Protein AF-A0A9X9A5R4-F1 (afdb_monomer_lite)

InterPro domains:
  IPR011004 Trimeric LpxA-like superfamily [SSF51161] (13-78)

Radius of gyration: 11.28 Å; chains: 1; bounding box: 31×24×23 Å

pLDDT: mean 97.59, std 3.84, range [71.25, 98.94]

Structure (mmCIF, N/CA/C/O backbone):
data_AF-A0A9X9A5R4-F1
#
_entry.id   AF-A0A9X9A5R4-F1
#
loop_
_atom_site.group_PDB
_atom_site.id
_atom_site.type_symbol
_atom_site.label_atom_id
_atom_site.label_alt_id
_atom_site.label_comp_id
_atom_site.label_asym_id
_atom_site.label_entity_id
_atom_site.label_seq_id
_atom_site.pdbx_PDB_ins_code
_atom_site.Cartn_x
_atom_site.Cartn_y
_atom_site.Cartn_z
_atom_site.occupancy
_atom_site.B_iso_or_equiv
_atom_site.auth_seq_id
_atom_site.auth_comp_id
_atom_site.auth_asym_id
_atom_site.auth_atom_id
_atom_site.pdbx_PDB_model_num
ATOM 1 N N . MET A 1 1 ? -20.250 11.142 3.187 1.00 71.25 1 MET A N 1
ATOM 2 C CA . MET A 1 1 ? -19.922 9.701 3.078 1.00 71.25 1 MET A CA 1
ATOM 3 C C . MET A 1 1 ? -18.561 9.576 2.416 1.00 71.25 1 MET A C 1
ATOM 5 O O . MET A 1 1 ? -18.290 10.364 1.521 1.00 71.25 1 MET A O 1
ATOM 9 N N . ASN A 1 2 ? -17.704 8.665 2.876 1.00 85.62 2 ASN A N 1
ATOM 10 C CA . ASN A 1 2 ? -16.413 8.379 2.241 1.00 85.62 2 ASN A CA 1
ATOM 11 C C . ASN A 1 2 ? -16.440 6.976 1.605 1.00 85.62 2 ASN A C 1
ATOM 13 O O . ASN A 1 2 ? -17.349 6.196 1.887 1.00 85.62 2 ASN A O 1
ATOM 17 N N . SER A 1 3 ? -15.467 6.683 0.740 1.00 95.12 3 SER A N 1
ATOM 18 C CA . SER A 1 3 ? -15.348 5.395 0.041 1.00 95.12 3 SER A CA 1
ATOM 19 C C . SER A 1 3 ? -14.356 4.446 0.720 1.00 95.12 3 SER A C 1
ATOM 21 O O . SER A 1 3 ? -13.894 3.525 0.063 1.00 95.12 3 SER A O 1
ATOM 23 N N . PHE A 1 4 ? -13.956 4.662 1.977 1.00 98.31 4 PHE A N 1
ATOM 24 C CA . PHE A 1 4 ? -12.877 3.880 2.592 1.00 98.31 4 PHE A CA 1
ATOM 25 C C . PHE A 1 4 ? -13.389 2.582 3.221 1.00 98.31 4 PHE A C 1
ATOM 27 O O . PHE A 1 4 ? -14.509 2.527 3.734 1.00 98.31 4 PHE A O 1
ATOM 34 N N . TYR A 1 5 ? -12.562 1.537 3.200 1.00 97.94 5 TYR A N 1
ATOM 35 C CA . TYR A 1 5 ? -12.799 0.342 4.006 1.00 97.94 5 TYR A CA 1
ATOM 36 C C . TYR A 1 5 ? -12.835 0.684 5.500 1.00 97.94 5 TYR A C 1
ATOM 38 O O . TYR A 1 5 ? -12.068 1.513 5.993 1.00 97.94 5 TYR A O 1
ATOM 46 N N . SER A 1 6 ? -13.719 0.010 6.230 1.00 96.69 6 SER A N 1
ATOM 47 C CA . SER A 1 6 ? -13.636 -0.078 7.687 1.00 96.69 6 SER A CA 1
ATOM 48 C C . SER A 1 6 ? -12.390 -0.864 8.107 1.00 96.69 6 SER A C 1
ATOM 50 O O . SER A 1 6 ? -11.829 -1.634 7.327 1.00 96.69 6 SER A O 1
ATOM 52 N N . 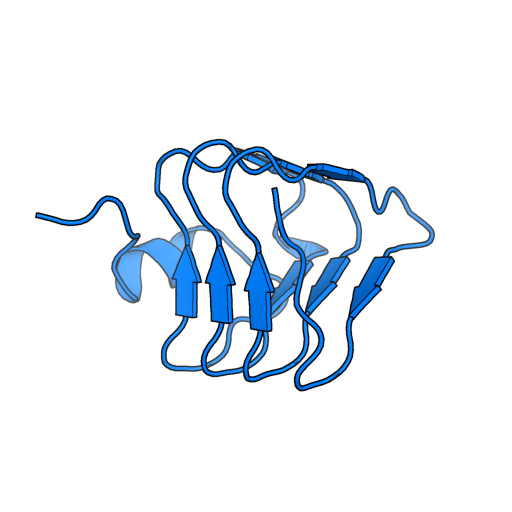GLN A 1 7 ? -11.968 -0.713 9.363 1.00 92.06 7 GLN A N 1
ATOM 53 C CA . GLN A 1 7 ? -10.835 -1.475 9.905 1.00 92.06 7 GLN A CA 1
ATOM 54 C C . GLN A 1 7 ? -11.066 -2.991 9.837 1.00 92.06 7 GLN A C 1
ATOM 56 O O . GLN A 1 7 ? -10.137 -3.757 9.590 1.00 92.06 7 GLN A O 1
ATOM 61 N N . GLU A 1 8 ? -12.318 -3.416 9.986 1.00 95.00 8 GLU A N 1
ATOM 62 C CA . GLU A 1 8 ? -12.692 -4.824 9.931 1.00 95.00 8 GLU A CA 1
ATOM 63 C C . GLU A 1 8 ? -12.625 -5.357 8.501 1.00 95.00 8 GLU A C 1
ATOM 65 O O . GLU A 1 8 ? -12.087 -6.440 8.295 1.00 95.00 8 GLU A O 1
ATOM 70 N N . GLU A 1 9 ? -13.064 -4.577 7.509 1.00 97.19 9 GLU A N 1
ATOM 71 C CA . GLU A 1 9 ? -12.887 -4.926 6.096 1.00 97.19 9 GLU A CA 1
ATOM 72 C C . GLU A 1 9 ? -11.399 -4.956 5.702 1.00 97.19 9 GLU A C 1
ATOM 74 O O . GLU A 1 9 ? -10.981 -5.890 5.024 1.00 97.19 9 GLU A O 1
ATOM 79 N N . LEU A 1 10 ? -10.574 -4.005 6.172 1.00 95.88 10 LEU A N 1
ATOM 80 C CA . LEU A 1 10 ? -9.126 -3.988 5.901 1.00 95.88 10 LEU A CA 1
ATOM 81 C C . LEU A 1 10 ? -8.429 -5.272 6.367 1.00 95.88 10 LEU A C 1
ATOM 83 O O . LEU A 1 10 ? -7.577 -5.800 5.654 1.00 95.88 10 LEU A O 1
ATOM 87 N N . LYS A 1 11 ? -8.812 -5.804 7.535 1.00 93.62 11 LYS A N 1
ATOM 88 C CA . LYS A 1 11 ? -8.277 -7.077 8.048 1.00 93.62 11 LYS A CA 1
ATOM 89 C C . LYS A 1 11 ? -8.634 -8.269 7.159 1.00 93.62 11 LYS A C 1
ATOM 91 O O . LYS A 1 11 ? -7.859 -9.216 7.098 1.00 93.62 11 LYS A O 1
ATOM 96 N N . GLN A 1 12 ? -9.773 -8.224 6.464 1.00 97.31 12 GLN A N 1
ATOM 97 C CA . GLN A 1 12 ? -10.201 -9.294 5.555 1.00 97.31 12 GLN A CA 1
ATOM 98 C C . GLN A 1 12 ? -9.512 -9.239 4.183 1.00 97.31 12 GLN A C 1
ATOM 100 O O . GLN A 1 12 ? -9.536 -10.233 3.465 1.00 97.31 12 GLN A O 1
ATOM 105 N N . ILE A 1 13 ? -8.877 -8.118 3.809 1.00 97.19 13 ILE A N 1
ATOM 106 C CA . ILE A 1 13 ? -8.156 -7.997 2.526 1.00 97.19 13 ILE A CA 1
ATOM 107 C C . ILE A 1 13 ? -6.930 -8.922 2.484 1.00 97.19 13 ILE A C 1
ATOM 109 O O . ILE A 1 13 ? -6.550 -9.384 1.411 1.00 97.19 13 ILE A O 1
ATOM 113 N N . GLY A 1 14 ? -6.319 -9.216 3.636 1.00 97.62 14 GLY A N 1
ATOM 114 C CA . GLY A 1 14 ? -5.147 -10.092 3.708 1.00 97.62 14 GLY A CA 1
ATOM 115 C C . GLY A 1 14 ? -3.839 -9.395 3.333 1.00 97.62 14 GLY A C 1
ATOM 116 O O . GLY A 1 14 ? -2.987 -10.003 2.687 1.00 97.62 14 GLY A O 1
ATOM 117 N N . PHE A 1 15 ? -3.684 -8.119 3.712 1.00 98.44 15 PHE A N 1
ATOM 118 C CA . PHE A 1 15 ? -2.390 -7.433 3.647 1.00 98.44 15 PHE A CA 1
ATOM 119 C C . PHE A 1 15 ? -1.318 -8.210 4.419 1.00 98.44 15 PHE A C 1
ATOM 121 O O . PHE A 1 15 ? -1.617 -8.791 5.463 1.00 98.44 15 PHE A O 1
ATOM 128 N N . LEU A 1 16 ? -0.065 -8.163 3.953 1.00 98.50 16 LEU A N 1
ATOM 129 C CA . LEU A 1 16 ? 1.070 -8.704 4.711 1.00 98.50 16 LEU A CA 1
ATOM 130 C C . LEU A 1 16 ? 1.156 -8.055 6.099 1.00 98.50 16 LEU A C 1
ATOM 132 O O . LEU A 1 16 ? 1.376 -8.728 7.102 1.00 98.50 16 LEU A O 1
ATOM 136 N N . SER A 1 17 ? 0.964 -6.736 6.143 1.00 98.44 17 SER A N 1
ATOM 137 C CA . SER A 1 17 ? 0.823 -5.951 7.366 1.00 98.44 17 SER A CA 1
ATOM 138 C C . SER A 1 17 ? 0.037 -4.674 7.074 1.00 98.44 17 SER A C 1
ATOM 140 O O . SER A 1 17 ? 0.218 -4.056 6.024 1.00 98.44 17 SER A O 1
ATOM 142 N N . VAL A 1 18 ? -0.826 -4.261 8.001 1.00 98.25 18 VAL A N 1
ATOM 143 C CA . VAL A 1 18 ? -1.565 -2.996 7.926 1.00 98.25 18 VAL A CA 1
ATOM 144 C C . VAL A 1 18 ? -1.544 -2.307 9.288 1.00 98.25 18 VAL A C 1
ATOM 146 O O . VAL A 1 18 ? -1.888 -2.904 10.310 1.00 98.25 18 VAL A O 1
ATOM 149 N N . GLY A 1 19 ? -1.088 -1.056 9.307 1.00 98.06 19 GLY A N 1
ATOM 150 C CA . GLY A 1 19 ? -0.986 -0.248 10.515 1.00 98.06 19 GLY A CA 1
ATOM 151 C C . GLY A 1 19 ? -2.321 0.324 10.995 1.00 98.06 19 GLY A C 1
ATOM 152 O O . GLY A 1 19 ? -3.413 -0.072 10.586 1.00 98.06 19 GLY A O 1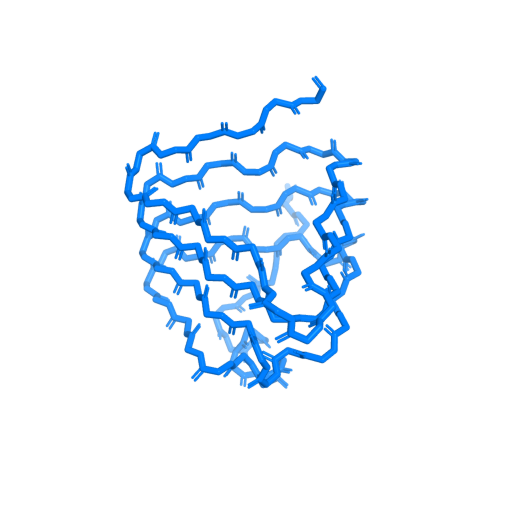
ATOM 153 N N . LYS A 1 20 ? -2.231 1.303 11.897 1.00 97.88 20 LYS A N 1
ATOM 154 C CA . LYS A 1 20 ? -3.381 2.034 12.445 1.00 97.88 20 LYS A CA 1
ATOM 155 C C . LYS A 1 20 ? -3.710 3.254 11.593 1.00 97.88 20 LYS A C 1
ATOM 157 O O . LYS A 1 20 ? -2.824 3.876 11.012 1.00 97.88 20 LYS A O 1
ATOM 162 N N . ASN A 1 21 ? -4.981 3.659 11.603 1.00 98.06 21 ASN A N 1
ATOM 163 C CA . ASN A 1 21 ? -5.471 4.834 10.871 1.00 98.06 21 ASN A CA 1
ATOM 164 C C . ASN A 1 21 ? -5.158 4.771 9.367 1.00 98.06 21 ASN A C 1
ATOM 166 O O . ASN A 1 21 ? -4.751 5.763 8.767 1.00 98.06 21 ASN A O 1
ATOM 170 N N . VAL A 1 22 ? -5.330 3.588 8.779 1.00 98.62 22 VAL A N 1
ATOM 171 C CA . VAL A 1 22 ? -5.201 3.366 7.338 1.00 98.62 22 VAL A CA 1
ATOM 172 C C . VAL A 1 22 ? -6.565 3.546 6.674 1.00 98.62 22 VAL A C 1
ATOM 174 O O . VA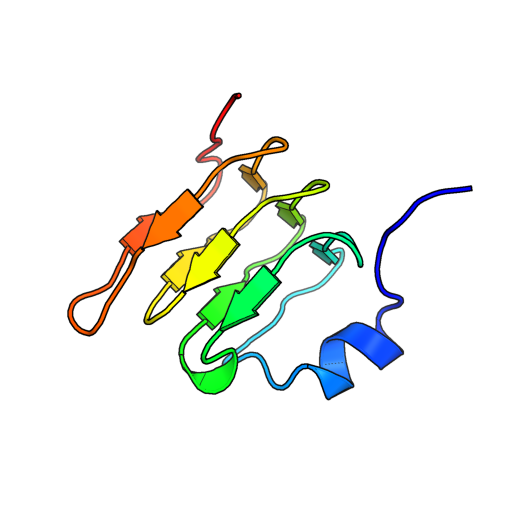L A 1 22 ? -7.567 3.004 7.143 1.00 98.62 22 VAL A O 1
ATOM 177 N N . LEU A 1 23 ? -6.596 4.318 5.590 1.00 98.62 23 LEU A N 1
ATOM 178 C CA . LEU A 1 23 ? -7.778 4.609 4.784 1.00 98.62 23 LEU A CA 1
ATOM 179 C C . LEU A 1 23 ? -7.513 4.183 3.338 1.00 98.62 23 LEU A C 1
ATOM 181 O O . LEU A 1 23 ? -6.874 4.911 2.585 1.00 98.62 23 LEU A O 1
ATOM 185 N N . VAL A 1 24 ? -8.007 3.010 2.943 1.00 98.69 24 VAL A N 1
ATOM 186 C CA . VAL A 1 24 ? -7.920 2.526 1.555 1.00 98.69 24 VAL A CA 1
ATOM 187 C C . VAL A 1 24 ? -9.289 2.623 0.909 1.00 98.69 24 VAL A C 1
ATOM 189 O O . VAL A 1 24 ? -10.275 2.153 1.482 1.00 98.69 24 VAL A O 1
ATOM 192 N N . SER A 1 25 ? -9.370 3.253 -0.262 1.00 98.62 25 SER A N 1
ATOM 193 C CA . SER A 1 25 ? -10.620 3.330 -1.009 1.00 98.62 25 SER A CA 1
ATOM 194 C C . SER A 1 25 ? -11.091 1.943 -1.452 1.00 98.62 25 SER A C 1
ATOM 196 O O . SER A 1 25 ? -10.328 1.154 -2.003 1.00 98.62 25 SER A O 1
ATOM 198 N N . LYS A 1 26 ? -12.392 1.685 -1.312 1.00 98.50 26 LYS A N 1
ATOM 199 C CA . LYS A 1 26 ? -13.110 0.533 -1.876 1.00 98.50 26 LYS A CA 1
ATOM 200 C C . LYS A 1 26 ? -13.068 0.500 -3.405 1.00 98.50 26 LYS A C 1
ATOM 202 O O . LYS A 1 26 ? -13.376 -0.526 -3.996 1.00 98.50 26 LYS A O 1
ATOM 207 N N . LYS A 1 27 ? -12.707 1.618 -4.045 1.00 98.38 27 LYS A N 1
ATOM 208 C CA . LYS A 1 27 ? -12.521 1.722 -5.498 1.00 98.38 27 LYS A CA 1
ATOM 209 C C . LYS A 1 27 ? -11.066 1.537 -5.935 1.00 98.38 27 LYS A C 1
ATOM 211 O O . LYS A 1 27 ? -10.793 1.633 -7.129 1.00 98.38 27 LYS A O 1
ATOM 216 N N . ALA A 1 28 ? -10.133 1.336 -5.005 1.00 98.69 28 ALA A N 1
ATOM 217 C CA . ALA A 1 28 ? -8.771 0.947 -5.344 1.00 98.69 28 ALA A CA 1
ATOM 218 C C . ALA A 1 28 ? -8.730 -0.548 -5.691 1.00 98.69 28 ALA A C 1
ATOM 220 O O . ALA A 1 28 ? -9.436 -1.360 -5.091 1.00 98.69 28 ALA A O 1
ATOM 221 N N . SER A 1 29 ? -7.886 -0.913 -6.652 1.00 98.75 29 SER A N 1
ATOM 222 C CA . SER A 1 29 ? -7.623 -2.309 -7.001 1.00 98.75 29 SER A CA 1
ATOM 223 C C . SER A 1 29 ? -6.367 -2.785 -6.281 1.00 98.75 29 SER A C 1
ATOM 225 O O . SER A 1 29 ? -5.290 -2.223 -6.483 1.00 98.75 29 SER A O 1
ATOM 227 N N . ILE A 1 30 ? -6.504 -3.820 -5.454 1.00 98.75 30 ILE A N 1
ATOM 228 C CA . ILE A 1 30 ? -5.406 -4.416 -4.688 1.00 98.75 30 ILE A CA 1
ATOM 229 C C . ILE A 1 30 ? -5.190 -5.849 -5.183 1.00 98.75 30 ILE A C 1
ATOM 231 O O . ILE A 1 30 ? -6.079 -6.690 -5.053 1.00 98.75 30 ILE A O 1
ATOM 235 N N . TYR A 1 31 ? -4.010 -6.133 -5.734 1.00 98.69 31 TYR A N 1
ATOM 236 C CA . TYR A 1 31 ? -3.624 -7.455 -6.231 1.00 98.69 31 TYR A CA 1
ATOM 237 C C . TYR A 1 31 ? -2.424 -7.994 -5.449 1.00 98.69 31 TYR A C 1
ATOM 239 O O . TYR A 1 31 ? -1.443 -7.282 -5.245 1.00 98.69 31 TYR A O 1
ATOM 247 N N . ASN A 1 32 ? -2.489 -9.269 -5.053 1.00 98.31 32 ASN A N 1
ATOM 248 C CA . ASN A 1 32 ? -1.514 -9.915 -4.163 1.00 98.31 32 ASN A CA 1
ATOM 249 C C . ASN A 1 32 ? -1.313 -9.158 -2.825 1.00 98.31 32 ASN A C 1
ATOM 251 O O . ASN A 1 32 ? -0.186 -8.793 -2.484 1.00 98.31 32 ASN A O 1
ATOM 255 N N . PRO A 1 33 ? -2.389 -8.911 -2.048 1.00 98.44 33 PRO A N 1
ATOM 256 C CA . PRO A 1 33 ? -2.308 -8.149 -0.798 1.00 98.44 33 PRO A CA 1
ATOM 257 C C . PRO A 1 33 ? -1.333 -8.764 0.217 1.00 98.44 33 PRO A C 1
ATOM 259 O O . PRO A 1 33 ? -0.673 -8.029 0.946 1.00 98.44 33 PRO A O 1
ATOM 262 N N . SER A 1 34 ? -1.134 -10.085 0.193 1.00 98.56 34 SER A N 1
ATOM 263 C CA . SER A 1 34 ? -0.155 -10.795 1.027 1.00 98.56 34 SER A CA 1
ATOM 264 C C . SER A 1 34 ? 1.308 -10.411 0.772 1.00 98.56 34 SER A C 1
ATOM 266 O O . SER A 1 34 ? 2.178 -10.828 1.530 1.00 98.56 34 SER A O 1
ATOM 268 N N . ALA A 1 35 ? 1.599 -9.635 -0.277 1.00 98.56 35 ALA A N 1
ATOM 269 C CA . ALA A 1 35 ? 2.915 -9.056 -0.553 1.00 98.56 35 ALA A CA 1
ATOM 270 C C . ALA A 1 35 ? 2.972 -7.534 -0.304 1.00 98.56 35 ALA A C 1
ATOM 272 O O . ALA A 1 35 ? 3.981 -6.899 -0.617 1.00 98.56 35 ALA A O 1
ATOM 273 N N . ILE A 1 36 ? 1.900 -6.946 0.238 1.00 98.88 36 ILE A N 1
ATOM 274 C CA . ILE A 1 36 ? 1.764 -5.506 0.450 1.00 98.88 36 ILE A CA 1
ATOM 275 C C . ILE A 1 36 ? 1.746 -5.193 1.949 1.00 98.88 36 ILE A C 1
ATOM 277 O O . ILE A 1 36 ? 0.916 -5.720 2.693 1.00 98.88 36 ILE A O 1
ATOM 281 N N . SER A 1 37 ? 2.632 -4.292 2.370 1.00 98.88 37 SER A N 1
ATOM 282 C CA . SER A 1 37 ? 2.719 -3.774 3.738 1.00 98.88 37 SER A CA 1
ATOM 283 C C . SER A 1 37 ? 2.401 -2.283 3.772 1.00 98.88 37 SER A C 1
ATOM 285 O O . SER A 1 37 ? 2.945 -1.514 2.980 1.00 98.88 37 SER A O 1
ATOM 287 N N . VAL A 1 38 ? 1.553 -1.866 4.713 1.00 98.81 38 VAL A N 1
ATOM 288 C CA . VAL A 1 38 ? 1.146 -0.466 4.897 1.00 98.81 38 VAL A CA 1
ATOM 289 C C . VAL A 1 38 ? 1.378 -0.035 6.344 1.00 98.81 38 VAL A C 1
ATOM 291 O O . VAL A 1 38 ? 0.887 -0.680 7.270 1.00 98.81 38 VAL A O 1
ATOM 294 N N . GLY A 1 39 ? 2.108 1.066 6.534 1.00 98.81 39 GLY A N 1
ATOM 295 C CA . GLY A 1 39 ? 2.386 1.677 7.831 1.00 98.81 39 GLY A CA 1
ATOM 296 C C . GLY A 1 39 ? 1.175 2.363 8.471 1.00 98.81 39 GLY A C 1
ATOM 297 O O . GLY A 1 39 ? 0.017 2.050 8.193 1.00 98.81 39 GLY A O 1
ATOM 298 N N . ASN A 1 40 ? 1.438 3.303 9.379 1.00 98.75 40 ASN A N 1
ATOM 299 C CA . ASN A 1 40 ? 0.389 4.028 10.098 1.00 98.75 40 ASN A CA 1
ATOM 300 C C . ASN A 1 40 ? 0.026 5.334 9.385 1.00 98.75 40 ASN A C 1
ATOM 302 O O . ASN A 1 40 ? 0.879 5.970 8.774 1.00 98.75 40 ASN A O 1
ATOM 306 N N . HIS A 1 41 ? -1.213 5.800 9.545 1.00 98.81 41 HIS A N 1
ATOM 307 C CA . HIS A 1 41 ? -1.651 7.092 8.999 1.00 98.81 41 HIS A CA 1
ATOM 308 C C . HIS A 1 41 ? -1.459 7.192 7.475 1.00 98.81 41 HIS A C 1
ATOM 310 O O . HIS A 1 41 ? -0.919 8.177 6.973 1.00 98.81 41 HIS A O 1
ATOM 316 N N . VAL A 1 42 ? -1.884 6.156 6.747 1.00 98.88 42 VAL A N 1
ATOM 317 C CA . VAL A 1 42 ? -1.785 6.088 5.283 1.00 98.88 42 VAL A CA 1
ATOM 318 C C . VAL A 1 42 ? -3.156 6.257 4.646 1.00 98.88 42 VAL A C 1
ATOM 320 O O . VAL A 1 42 ? -4.140 5.675 5.109 1.00 98.88 42 VAL A O 1
ATOM 323 N N . ARG A 1 43 ? -3.221 7.015 3.551 1.00 98.75 43 ARG A N 1
ATOM 324 C CA . ARG A 1 43 ? -4.428 7.161 2.732 1.00 98.75 43 ARG A CA 1
ATOM 325 C C . ARG A 1 43 ? -4.153 6.772 1.282 1.00 98.75 43 ARG A C 1
ATOM 327 O O . ARG A 1 43 ? -3.229 7.304 0.678 1.00 98.75 43 ARG A O 1
ATOM 334 N N . ILE A 1 44 ? -4.985 5.895 0.724 1.00 98.81 44 ILE A N 1
ATOM 335 C CA . ILE A 1 44 ? -4.954 5.464 -0.679 1.00 98.81 44 ILE A CA 1
ATOM 336 C C . ILE A 1 44 ? -6.322 5.756 -1.299 1.00 98.81 44 ILE A C 1
ATOM 338 O O . ILE A 1 44 ? -7.340 5.223 -0.847 1.00 98.81 44 ILE A O 1
ATOM 342 N N . ASP A 1 45 ? -6.346 6.624 -2.307 1.00 98.62 45 ASP A N 1
ATOM 343 C CA . ASP A 1 45 ? -7.578 7.158 -2.893 1.00 98.62 45 ASP A CA 1
ATOM 344 C C . ASP A 1 45 ? -8.216 6.269 -3.976 1.00 98.62 45 ASP A C 1
ATOM 346 O O . ASP A 1 45 ? -7.755 5.171 -4.296 1.00 98.62 45 ASP A O 1
ATOM 350 N N . ASP A 1 46 ? -9.357 6.736 -4.490 1.00 98.56 46 ASP A N 1
ATOM 351 C CA . ASP A 1 46 ? -10.137 6.067 -5.528 1.00 98.56 46 ASP A CA 1
ATOM 352 C C . ASP A 1 46 ? -9.278 5.759 -6.768 1.00 98.56 46 ASP A C 1
ATOM 354 O O . ASP A 1 46 ? -8.450 6.561 -7.200 1.00 98.56 46 ASP A O 1
ATOM 358 N N . PHE A 1 47 ? -9.530 4.596 -7.374 1.00 98.50 47 PHE A N 1
ATOM 359 C CA . PHE A 1 47 ? -8.937 4.169 -8.645 1.00 98.50 47 PHE A CA 1
ATOM 360 C C . PHE A 1 47 ? -7.416 3.975 -8.641 1.00 98.50 47 PHE A C 1
ATOM 362 O O . PHE A 1 47 ? -6.828 3.776 -9.702 1.00 98.50 47 PHE A O 1
ATOM 369 N N . CYS A 1 48 ? -6.774 3.976 -7.472 1.00 98.81 48 CYS A N 1
ATOM 370 C CA . CYS A 1 48 ? -5.398 3.511 -7.360 1.00 98.81 48 CYS A CA 1
ATOM 371 C C . CYS A 1 48 ? -5.291 2.019 -7.701 1.00 98.81 48 CYS A C 1
ATOM 373 O O . CYS A 1 48 ? -6.207 1.237 -7.427 1.00 98.81 48 CYS A O 1
ATOM 375 N N . ILE A 1 49 ? -4.146 1.615 -8.247 1.00 98.88 49 ILE A N 1
ATOM 376 C CA . ILE A 1 49 ? -3.805 0.210 -8.488 1.00 98.88 49 ILE A CA 1
ATOM 377 C C . ILE A 1 49 ? -2.544 -0.113 -7.698 1.00 98.88 49 ILE A C 1
ATOM 379 O O . ILE A 1 49 ? -1.507 0.510 -7.902 1.00 98.88 49 ILE A O 1
ATOM 383 N N . LEU A 1 50 ? -2.623 -1.095 -6.807 1.00 98.81 50 LEU A N 1
ATOM 384 C CA . LEU A 1 50 ? -1.467 -1.649 -6.114 1.00 98.81 50 LEU A CA 1
ATOM 385 C C . LEU A 1 50 ? -1.354 -3.121 -6.502 1.00 98.81 50 LEU A C 1
ATOM 387 O O . LEU A 1 50 ? -2.268 -3.903 -6.239 1.0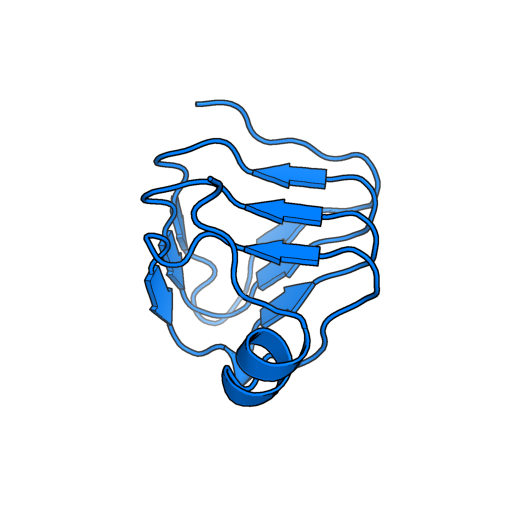0 98.81 50 LEU A O 1
ATOM 391 N N . SER A 1 51 ? -0.254 -3.490 -7.158 1.00 98.81 51 SER A N 1
ATOM 392 C CA . SER A 1 51 ? -0.042 -4.851 -7.652 1.00 98.81 51 SER A CA 1
ATOM 393 C C . SER A 1 51 ? 1.386 -5.333 -7.413 1.00 98.81 51 SER A C 1
ATOM 395 O O . SER A 1 51 ? 2.353 -4.699 -7.843 1.00 98.81 51 SER A O 1
ATOM 397 N N . GLY A 1 52 ? 1.510 -6.488 -6.757 1.00 98.62 52 GLY A N 1
ATOM 398 C CA . GLY A 1 52 ? 2.792 -7.113 -6.431 1.00 98.62 52 GLY A CA 1
ATOM 399 C C . GLY A 1 52 ? 3.366 -6.640 -5.096 1.00 98.62 52 GLY A C 1
ATOM 400 O O . GLY A 1 52 ? 2.633 -6.212 -4.208 1.00 98.62 52 GLY A O 1
ATOM 401 N N . LYS A 1 53 ? 4.687 -6.755 -4.938 1.00 98.88 53 LYS A N 1
ATOM 402 C CA . LYS A 1 53 ? 5.380 -6.440 -3.686 1.00 98.88 53 LYS A CA 1
ATOM 403 C C . LYS A 1 53 ? 5.469 -4.929 -3.464 1.00 98.88 53 LYS A C 1
ATOM 405 O O . LYS A 1 53 ? 6.133 -4.230 -4.226 1.00 98.88 53 LYS A O 1
ATOM 410 N N . ILE A 1 54 ? 4.810 -4.410 -2.432 1.00 98.94 54 ILE A N 1
ATOM 411 C CA . ILE A 1 54 ? 4.784 -2.966 -2.146 1.00 98.94 54 ILE A CA 1
ATOM 412 C C . ILE A 1 54 ? 4.922 -2.742 -0.642 1.00 98.94 54 ILE A C 1
ATOM 414 O O . ILE A 1 54 ? 4.173 -3.316 0.144 1.00 98.94 54 ILE A O 1
ATOM 418 N N . THR A 1 55 ? 5.834 -1.861 -0.247 1.00 98.94 55 THR A N 1
ATOM 419 C CA . THR A 1 55 ? 5.983 -1.420 1.144 1.00 98.94 55 THR A CA 1
ATOM 420 C C . THR A 1 55 ? 5.739 0.080 1.220 1.00 98.94 55 THR A C 1
ATOM 422 O O . THR A 1 55 ? 6.439 0.855 0.573 1.00 98.94 55 THR A O 1
ATOM 425 N N . ILE A 1 56 ? 4.751 0.493 2.011 1.00 98.88 56 ILE A N 1
ATOM 426 C CA . ILE A 1 56 ? 4.443 1.901 2.280 1.00 98.88 56 ILE A CA 1
ATOM 427 C C . ILE A 1 56 ? 4.700 2.177 3.760 1.00 98.88 56 ILE A C 1
ATOM 429 O O . ILE A 1 56 ? 4.136 1.497 4.620 1.00 98.88 56 ILE A O 1
ATOM 433 N N . GLY A 1 57 ? 5.530 3.178 4.047 1.00 98.88 57 GLY A N 1
ATOM 434 C CA . GLY A 1 57 ? 5.778 3.707 5.386 1.00 98.88 57 GLY A CA 1
ATOM 435 C C . GLY A 1 57 ? 4.568 4.427 5.990 1.00 98.88 57 GLY A C 1
ATOM 436 O O . GLY A 1 57 ? 3.417 4.206 5.613 1.00 98.88 57 GLY A O 1
ATOM 437 N N . SER A 1 58 ? 4.824 5.271 6.984 1.00 98.94 58 SER A N 1
ATOM 438 C CA . SER A 1 58 ? 3.803 6.023 7.715 1.00 98.94 58 SER A CA 1
ATOM 439 C C . SER A 1 58 ? 3.672 7.465 7.223 1.00 98.94 58 SER A C 1
ATOM 441 O O . SER A 1 58 ? 4.616 8.045 6.690 1.00 98.94 58 SER A O 1
ATOM 443 N N . TYR A 1 59 ? 2.508 8.075 7.467 1.00 98.81 59 TYR A N 1
ATOM 444 C CA . TYR A 1 59 ? 2.205 9.464 7.082 1.00 98.81 59 TYR A CA 1
ATOM 445 C C . TYR A 1 59 ? 2.307 9.720 5.570 1.00 98.81 59 TYR A C 1
ATOM 447 O O . TYR A 1 59 ? 2.852 10.733 5.128 1.00 98.81 59 TYR A O 1
ATOM 455 N N . SER A 1 60 ? 1.754 8.796 4.786 1.00 98.81 60 SER A N 1
ATOM 456 C CA . SER A 1 60 ? 1.785 8.830 3.323 1.00 98.81 60 SER A CA 1
ATOM 457 C C . SER A 1 60 ? 0.387 8.949 2.724 1.00 98.81 60 SER A C 1
ATOM 459 O O . SER A 1 60 ? -0.558 8.273 3.140 1.00 98.81 60 SER A O 1
ATOM 461 N N . HIS A 1 61 ? 0.261 9.771 1.689 1.00 98.81 61 HIS A N 1
ATOM 462 C CA . HIS A 1 61 ? -0.915 9.860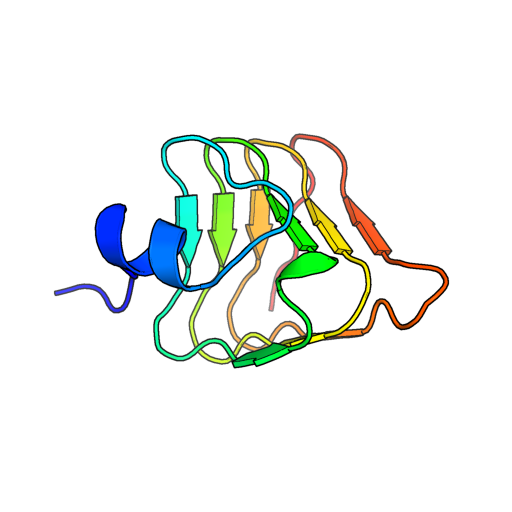 0.833 1.00 98.81 61 HIS A CA 1
ATOM 463 C C . HIS A 1 61 ? -0.567 9.423 -0.591 1.00 98.81 61 HIS A C 1
ATOM 465 O O . HIS A 1 61 ? 0.377 9.927 -1.204 1.00 98.81 61 HIS A O 1
ATOM 471 N N . ILE A 1 62 ? -1.348 8.468 -1.097 1.00 98.81 62 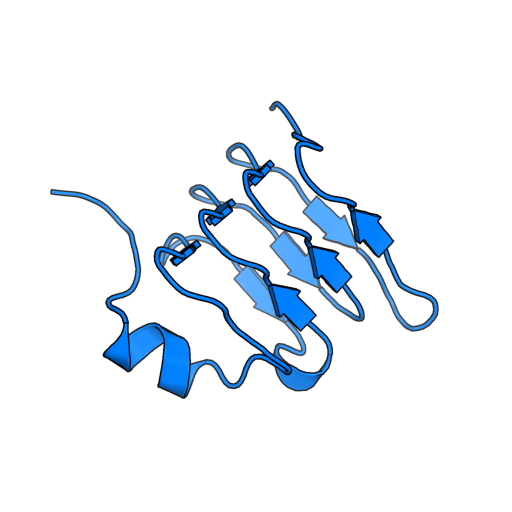ILE A N 1
ATOM 472 C CA . ILE A 1 62 ? -1.329 7.985 -2.476 1.00 98.81 62 ILE A CA 1
ATOM 473 C C . ILE A 1 62 ? -2.591 8.513 -3.159 1.00 98.81 62 ILE A C 1
ATOM 475 O O . ILE A 1 62 ? -3.702 8.040 -2.888 1.00 98.81 62 ILE A O 1
ATOM 479 N N . SER A 1 63 ? -2.413 9.530 -4.000 1.00 98.62 63 SER A N 1
ATOM 480 C CA . SER A 1 63 ? -3.512 10.227 -4.673 1.00 98.62 63 SER A CA 1
ATOM 481 C C . SER A 1 63 ? -4.177 9.364 -5.743 1.00 98.62 63 SER A C 1
ATOM 483 O O . SER A 1 63 ? -3.565 8.441 -6.282 1.00 98.62 63 SER A O 1
ATOM 485 N N . ALA A 1 64 ? -5.437 9.689 -6.047 1.00 98.38 64 ALA A N 1
ATOM 486 C CA . ALA A 1 64 ? -6.281 8.944 -6.978 1.00 98.38 64 ALA A CA 1
ATOM 487 C C . ALA A 1 64 ? -5.580 8.661 -8.317 1.00 98.38 64 ALA A C 1
ATOM 489 O O . ALA A 1 64 ? -4.786 9.471 -8.788 1.00 98.38 64 ALA A O 1
ATOM 490 N N . TYR A 1 65 ? -5.919 7.530 -8.937 1.00 98.44 65 TYR A N 1
ATOM 491 C CA . TYR A 1 65 ? -5.348 7.046 -10.207 1.00 98.44 65 TYR A CA 1
ATOM 492 C C . TYR A 1 65 ? -3.857 6.658 -10.189 1.00 98.44 65 TYR A C 1
ATOM 494 O O . TYR A 1 65 ? -3.346 6.194 -11.209 1.00 98.44 65 TYR A O 1
ATOM 502 N N . THR A 1 66 ? -3.158 6.763 -9.054 1.00 98.81 66 THR A N 1
ATOM 503 C CA . THR A 1 66 ? -1.780 6.260 -8.938 1.00 98.81 66 THR A CA 1
ATOM 504 C C . THR A 1 66 ? -1.732 4.744 -9.137 1.00 98.81 66 THR A C 1
ATOM 506 O O . THR A 1 66 ? -2.486 3.999 -8.507 1.00 98.81 66 THR A O 1
ATOM 509 N N . ALA A 1 67 ? -0.794 4.269 -9.955 1.00 98.69 67 ALA A N 1
ATOM 510 C CA . ALA A 1 67 ? -0.531 2.847 -10.136 1.00 98.69 67 ALA A CA 1
ATOM 511 C C . ALA A 1 67 ? 0.879 2.479 -9.651 1.00 98.69 67 ALA A C 1
ATOM 513 O O . ALA A 1 67 ? 1.877 2.959 -10.185 1.00 98.69 67 ALA A O 1
ATOM 514 N N . LEU A 1 68 ? 0.955 1.603 -8.649 1.00 98.75 68 LEU A N 1
ATOM 515 C CA . LEU A 1 68 ? 2.190 1.019 -8.133 1.00 98.75 68 LEU A CA 1
ATOM 516 C C . LEU A 1 68 ? 2.292 -0.435 -8.608 1.00 98.75 68 LEU A C 1
ATOM 518 O O . LEU A 1 68 ? 1.558 -1.311 -8.144 1.00 98.75 68 LEU A O 1
ATOM 522 N N . TYR A 1 69 ? 3.216 -0.689 -9.534 1.00 98.75 69 TYR A N 1
ATOM 523 C CA . TYR A 1 69 ? 3.498 -2.019 -10.078 1.00 98.75 69 TYR A CA 1
ATOM 524 C C . TYR A 1 69 ? 4.809 -2.552 -9.502 1.00 98.75 69 TYR A C 1
ATOM 526 O O . TYR A 1 69 ? 5.870 -2.418 -10.105 1.00 98.75 69 TYR A O 1
ATOM 534 N N . GLY A 1 70 ? 4.732 -3.140 -8.308 1.00 98.50 70 GLY A N 1
ATOM 535 C CA . GLY A 1 70 ? 5.902 -3.653 -7.598 1.00 98.50 70 GLY A CA 1
ATOM 536 C C . GLY A 1 70 ? 6.477 -4.940 -8.192 1.00 98.50 70 GLY A C 1
ATOM 537 O O . GLY A 1 70 ? 7.668 -5.207 -8.045 1.00 98.50 70 GLY A O 1
ATOM 538 N N . GLY A 1 71 ? 5.651 -5.744 -8.874 1.00 98.25 71 GLY A N 1
ATOM 539 C CA . GLY A 1 71 ? 6.070 -7.055 -9.379 1.00 98.25 71 GLY A CA 1
ATOM 540 C C . GLY A 1 71 ? 6.648 -7.926 -8.257 1.00 98.25 71 GLY A C 1
ATOM 541 O O . GLY A 1 71 ? 6.120 -7.934 -7.144 1.00 98.25 71 GLY A O 1
ATOM 542 N N . GLU A 1 72 ? 7.738 -8.640 -8.537 1.00 97.50 72 GLU A N 1
ATOM 543 C CA . GLU A 1 72 ? 8.438 -9.471 -7.543 1.00 97.50 72 GLU A CA 1
ATOM 544 C C . GLU A 1 72 ? 9.536 -8.711 -6.780 1.00 97.50 72 GLU A C 1
ATOM 546 O O . GLU A 1 72 ? 9.761 -8.964 -5.596 1.00 97.50 72 GLU A O 1
ATOM 551 N N . VAL A 1 73 ? 10.209 -7.760 -7.442 1.00 98.56 73 VAL A N 1
ATOM 552 C CA . VAL A 1 73 ? 11.339 -7.006 -6.866 1.00 98.56 73 VAL A CA 1
ATOM 553 C C . VAL A 1 73 ? 10.846 -6.022 -5.802 1.00 98.56 73 VAL A C 1
ATOM 555 O O . VAL A 1 73 ? 11.359 -6.004 -4.681 1.00 98.56 73 VAL A O 1
ATOM 558 N N . GLY A 1 74 ? 9.784 -5.290 -6.131 1.00 98.56 74 GLY A N 1
ATOM 559 C CA . GLY A 1 74 ? 9.025 -4.440 -5.231 1.00 98.56 74 GLY A CA 1
ATOM 560 C C . GLY A 1 74 ? 9.236 -2.937 -5.410 1.00 98.56 74 GLY A C 1
ATOM 561 O O . GLY A 1 74 ? 10.200 -2.487 -6.023 1.00 98.56 74 GLY A O 1
ATOM 562 N N . ILE A 1 75 ? 8.302 -2.167 -4.849 1.00 98.88 75 ILE A N 1
ATOM 563 C CA . ILE A 1 75 ? 8.392 -0.711 -4.662 1.00 98.88 75 ILE A CA 1
ATOM 564 C C . ILE A 1 75 ? 8.359 -0.427 -3.162 1.00 98.88 75 ILE A C 1
ATOM 566 O O . ILE A 1 75 ? 7.545 -1.005 -2.439 1.00 98.88 75 ILE A O 1
ATOM 570 N N . GLU A 1 76 ? 9.212 0.483 -2.701 1.00 98.81 76 GLU A N 1
ATOM 571 C CA . GLU A 1 76 ? 9.283 0.882 -1.300 1.00 98.81 76 GLU A CA 1
ATOM 572 C C . GLU A 1 76 ? 9.182 2.404 -1.158 1.00 98.81 76 GLU A C 1
ATOM 574 O O . GLU A 1 76 ? 9.868 3.163 -1.843 1.00 98.81 76 GLU A O 1
ATOM 579 N N . MET A 1 77 ? 8.297 2.842 -0.265 1.00 98.69 77 MET A N 1
ATOM 580 C CA . MET A 1 77 ? 8.114 4.232 0.133 1.00 98.69 77 MET A CA 1
ATOM 581 C C . MET A 1 77 ? 8.391 4.353 1.627 1.00 98.69 77 MET A C 1
ATOM 583 O O . MET A 1 77 ? 7.755 3.671 2.428 1.00 98.69 77 MET A O 1
ATOM 587 N N . HIS A 1 78 ? 9.313 5.232 2.011 1.00 98.75 78 HIS A N 1
ATOM 588 C CA . HIS A 1 78 ? 9.613 5.494 3.420 1.00 98.75 78 HIS A CA 1
ATOM 589 C C . HIS A 1 78 ? 8.618 6.496 4.025 1.00 98.75 78 HIS A C 1
ATOM 591 O O . HIS A 1 78 ? 7.797 7.083 3.316 1.00 98.75 78 HIS A O 1
ATOM 597 N N . ASP A 1 79 ? 8.697 6.692 5.343 1.00 98.81 79 ASP A N 1
ATOM 598 C CA . ASP A 1 79 ? 7.837 7.626 6.071 1.00 98.81 79 ASP A CA 1
ATOM 599 C C . ASP A 1 79 ? 7.837 9.027 5.436 1.00 98.81 79 ASP A C 1
ATOM 601 O O . ASP A 1 79 ? 8.871 9.527 4.987 1.00 98.81 79 ASP A O 1
ATOM 605 N N . PHE A 1 80 ? 6.665 9.668 5.426 1.00 98.62 80 PHE A N 1
ATOM 606 C CA . PHE A 1 80 ? 6.417 11.005 4.868 1.00 98.62 80 PHE A CA 1
ATOM 607 C C . PHE A 1 80 ? 6.580 11.138 3.342 1.00 98.62 80 PHE A C 1
ATOM 609 O O . PHE A 1 80 ? 6.396 12.234 2.802 1.00 98.62 80 PHE A O 1
ATOM 616 N N . ALA A 1 81 ? 6.866 10.053 2.614 1.00 98.69 81 ALA A N 1
ATOM 617 C CA . ALA A 1 81 ? 6.783 10.052 1.156 1.00 98.69 81 ALA A CA 1
ATOM 618 C C . ALA A 1 81 ? 5.315 10.130 0.704 1.00 98.69 81 ALA A C 1
ATOM 620 O O . ALA A 1 81 ? 4.446 9.457 1.258 1.00 98.69 81 ALA A O 1
ATOM 621 N N . ASN A 1 82 ? 5.038 10.937 -0.320 1.00 98.75 82 ASN A N 1
ATOM 622 C CA . ASN A 1 82 ? 3.697 11.142 -0.871 1.00 98.75 82 ASN A CA 1
ATOM 623 C C . ASN A 1 82 ? 3.743 11.060 -2.400 1.00 98.75 82 ASN A C 1
ATOM 625 O O . ASN A 1 82 ? 4.755 11.421 -3.002 1.00 98.75 82 ASN A O 1
ATOM 629 N N . ILE A 1 83 ? 2.649 10.612 -3.021 1.00 98.56 83 ILE A N 1
ATOM 630 C CA . ILE A 1 83 ? 2.500 10.562 -4.482 1.00 98.56 83 ILE A CA 1
ATOM 631 C C . ILE A 1 83 ? 1.241 11.340 -4.879 1.00 98.56 83 ILE A C 1
ATOM 633 O O . ILE A 1 83 ? 0.136 11.052 -4.402 1.00 98.56 83 ILE A O 1
ATOM 637 N N . SER A 1 84 ? 1.424 12.354 -5.728 1.00 97.50 84 SER A N 1
ATOM 638 C CA . SER A 1 84 ? 0.337 13.141 -6.318 1.00 97.50 84 SER A CA 1
ATOM 639 C C . SER A 1 84 ? -0.290 12.432 -7.521 1.00 97.50 84 SER A C 1
ATOM 641 O O . SER A 1 84 ? 0.252 11.445 -8.014 1.00 97.50 84 SER A O 1
ATOM 643 N N . ALA A 1 85 ? -1.432 12.955 -7.976 1.00 81.00 85 ALA A N 1
ATOM 644 C CA . ALA A 1 85 ? -1.994 12.619 -9.284 1.00 81.00 85 ALA A CA 1
ATOM 645 C C . ALA A 1 85 ? -1.115 13.156 -10.425 1.00 81.00 85 ALA A C 1
ATOM 647 O O . ALA A 1 85 ? -0.361 14.131 -10.170 1.00 81.00 85 ALA A O 1
#

Foldseek 3Di:
DAQWDDPVVVVVVQACEEEECETEGPQEAEEPNVQEYEEYCEYEDHQEYEYEHEYYEHPEYEEHNHYAHQHDVGDYYYYPDYDYD

Secondary structure (DSSP, 8-state):
---BPPHHHHHHHT-SEE-SS-EEBTTSEEE-GGGEEE-SS-EE-TT-EEEEEEEE-SS-EE-TT-EEEEEEEEEEE-TT--B--

Organism: Bacillus cereus (NCBI:txid1396)

Sequence (85 aa):
MNSFYSQEELKQIGFLSVGKNVLVSKKASIYNPSAISVGNHVRIDDFCILSGKITIGSYSHISAYTALYGGEVGIEMHDFANISA

=== Feature glossary ===
The record interleaves many kinds of information about one protein. Here is each kind framed as the question it answers.

Q: What does the local fold look like, residue by residue?
A: The Foldseek 3Di string encodes local tertiary geometry as a 20-letter alphabet — one character per residue — derived from the relative positions of nearby Cα atoms. Unlike the amino-acid sequence, 3Di is a direct function of the 3D structure, so two proteins with the same fold have similar 3Di strings even at low sequence identity.

Q: Which residues are in helices, strands, or loops?
A: The SS8 string is DSSP's per-residue secondary-structure call. α-helix (H) means an i→i+4 H-bond ladder; β-strand (E) means the residue participates in a β-sheet; 3₁₀ (G) and π (I) are tighter and wider helices; T/S are turns/bends; '-' is loop.

Q: How big and how compact is the whole molecule?
A: Radius of gyration (Rg) is the root-mean-square distance of Cα atoms from their centroid — a single number for overall size and compactness. A globular domain of N residues has Rg ≈ 2.2·N^0.38 Å; an extended or disordered chain has a much larger Rg. The Cα contact count is the number of residue pairs whose Cα atoms are within 8 Å and are more than four positions apart in sequence — a standard proxy for tertiary packing density. The bounding box is the smallest axis-aligned box enclosing all Cα atoms.

Q: Where is each backbone atom in 3D?
A: Structure coordinates are given as an mmCIF _atom_site loop: one row per atom with element, residue name, chain id, sequence number, and x/y/z position in Å. Only the four main-chain atoms per residue are included here; side chains are omitted to keep the record compact.

Q: What is the amino-acid chain?
A: Primary structure: the covalent order of the twenty standard amino acids along the backbone. Two proteins with the same sequence will (almost always) fold to the same structure; two with 30% identity often share a fold but not the details.

Q: What if only a Cα trace is available?
A: Three-state secondary structure (P-SEA) collapses the eight DSSP classes into helix (a), strand (b), and coil (c). P-SEA assigns these from Cα geometry alone — distances and angles — without requiring backbone oxygens, so it works on any Cα trace.

Q: What family and function is it annotated with?
A: Database cross-references. InterPro integrates a dozen domain/family signature databases into unified entries with residue-range hits. GO terms attach function/process/location labels with evidence codes. CATH codes position the fold in a four-level structural taxonomy. Organism is the NCBI-taxonomy species name.

Q: How confident is the AlphaFold model at each residue?
A: pLDDT is the predicted lDDT-Cα score: AlphaFold's confidence that the local environment of each residue (all inter-atomic distances within 15 Å) is correctly placed. It is a per-residue number between 0 and 100, with higher meaning more reliable.

Q: How mobile is each atom in the crystal?
A: B-factor (Debye–Waller factor) reflects atomic displacement in the crystal lattice. It is an experimental observable (units Å²), not a prediction; low values mean the atom is pinned down, high values mean it moves or is heterogeneous across the crystal.

Q: Which residues are buried vs exposed?
A: SASA measures how much of the protein is reachable by solvent. It is computed by rolling a water-sized probe over the atomic surface and summing the exposed area (Å²). Per-residue SASA distinguishes core (buried, low SASA) from surface (exposed, high SASA) residues; total SASA is a whole-molecule size measure.

Q: What do the diagnostic plots show?
A: Plot images: a contact map (which residues are close in 3D, as an N×N binary image), a Ramachandran scatter (backbone torsion angles, revealing secondary-structure composition at a glance), and — for AlphaFold structures — a PAE heatmap (pairwise prediction confidence).

Q: What known structures does this most resemble?
A: The Foldseek neighbor list gives the closest experimentally determined structures in the PDB, ranked by structural alignment. TM-score near 1 means near-identical fold; near 0.3 means only rough topology match. This is how one finds what a novel AlphaFold prediction most resembles in the solved-structure universe.

Q: Are the domains correctly placed relative to each other?
A: Predicted aligned error is AlphaFold's pairwise confidence. Unlike pLDDT (per-residue), PAE is per-residue-pair and captures whether two parts of the structure are correctly placed relative to each other. Units are ångströms of expected positional error.

Q: What do the rendered images show?
A: Structure images are PyMOL renders from six orthogonal camera directions. Cartoon representation draws helices as coils and strands as arrows; sticks shows the backbone as bonds; surface shows the solvent-excluded envelope. Rainbow coloring maps sequence position to hue (blue→red, N→C); chain coloring assigns a distinct color per polypeptide.

Q: What are the backbone torsion angles?
A: φ (phi) and ψ (psi) are the two rotatable backbone dihedrals per residue: φ is the C(i-1)–N–Cα–C torsion, ψ is the N–Cα–C–N(i+1) torsion, both in degrees on (−180°, 180°]. α-helical residues cluster near (−60°, −45°); β-strand residues near (−120°, +130°). A Ramachandran plot is simply a scatter of (φ, ψ) for every residue.